Protein AF-A0A3E0Q8F5-F1 (afdb_monomer_lite)

Structure (mmCIF, N/CA/C/O backbone):
data_AF-A0A3E0Q8F5-F1
#
_entry.id   AF-A0A3E0Q8F5-F1
#
loop_
_at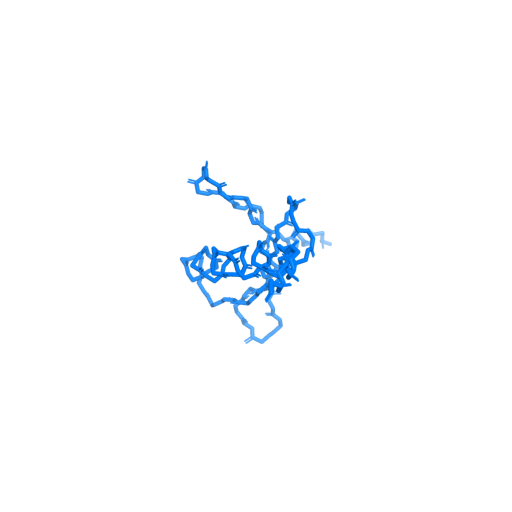om_site.group_PDB
_atom_site.id
_atom_site.type_symbol
_atom_site.label_atom_id
_atom_site.label_alt_id
_atom_site.label_comp_id
_atom_site.label_asym_id
_atom_site.label_entity_id
_atom_site.label_seq_id
_atom_site.pdbx_PDB_ins_code
_atom_site.Cartn_x
_atom_site.Cartn_y
_atom_site.Cartn_z
_atom_site.occupancy
_atom_site.B_iso_or_equiv
_atom_site.auth_seq_id
_atom_site.auth_comp_id
_atom_site.auth_asym_id
_atom_site.auth_atom_id
_atom_site.pdbx_PDB_model_num
ATOM 1 N N . MET A 1 1 ? -1.865 -21.406 18.048 1.00 43.38 1 MET A N 1
ATOM 2 C CA . MET A 1 1 ? -3.005 -20.610 17.554 1.00 43.38 1 MET A CA 1
ATOM 3 C C . MET A 1 1 ? -2.534 -19.993 16.246 1.00 43.38 1 MET A C 1
ATOM 5 O O . 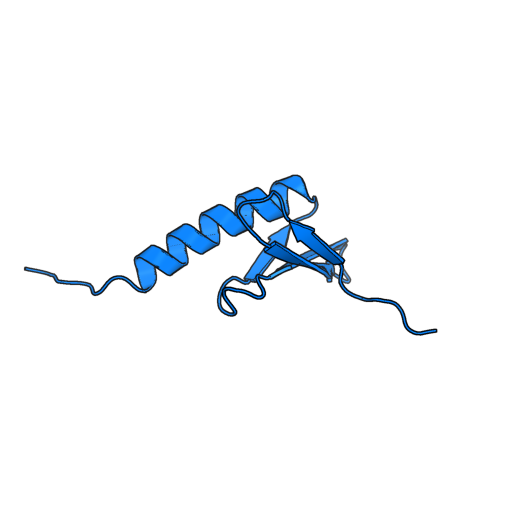MET A 1 1 ? -1.612 -19.197 16.307 1.00 43.38 1 MET A O 1
ATOM 9 N N . GLN A 1 2 ? -2.995 -20.463 15.080 1.00 48.09 2 GLN A N 1
ATOM 10 C CA . GLN A 1 2 ? -2.626 -19.815 13.813 1.00 48.09 2 GLN A CA 1
ATOM 11 C C . GLN A 1 2 ? -3.413 -18.507 13.743 1.00 48.09 2 GLN A C 1
ATOM 13 O O . GLN A 1 2 ? -4.615 -18.519 13.494 1.00 48.09 2 GLN A O 1
ATOM 18 N N . THR A 1 3 ? -2.764 -17.398 14.076 1.00 52.78 3 THR A N 1
ATOM 19 C CA . THR A 1 3 ? -3.298 -16.063 13.820 1.00 52.78 3 THR A CA 1
ATOM 20 C C . THR A 1 3 ? -3.299 -15.877 12.313 1.00 52.78 3 THR A C 1
ATOM 22 O O . THR A 1 3 ? -2.240 -15.853 11.690 1.00 52.78 3 THR A O 1
ATOM 25 N N . VAL A 1 4 ? -4.482 -15.824 11.711 1.00 58.91 4 VAL A N 1
ATOM 26 C CA . VAL A 1 4 ? -4.619 -15.442 10.306 1.00 58.91 4 VAL A CA 1
ATOM 27 C C . VAL A 1 4 ? -4.139 -13.990 10.227 1.00 58.91 4 VAL A C 1
ATOM 29 O O . VAL A 1 4 ? -4.824 -13.091 10.700 1.00 58.91 4 VAL A O 1
ATOM 32 N N . SER A 1 5 ? -2.895 -13.793 9.783 1.00 74.81 5 SER A N 1
ATOM 33 C CA . SER A 1 5 ? -2.144 -12.536 9.953 1.00 74.81 5 SER A CA 1
ATOM 34 C C . SER A 1 5 ? -2.453 -11.490 8.882 1.00 74.81 5 SER A C 1
ATOM 36 O O . SER A 1 5 ? -1.936 -10.382 8.951 1.00 74.81 5 SER A O 1
ATOM 38 N N . ALA A 1 6 ? -3.265 -11.844 7.887 1.00 86.25 6 ALA A N 1
ATOM 39 C CA . ALA A 1 6 ? -3.532 -11.006 6.734 1.00 86.25 6 ALA A CA 1
ATOM 40 C C . ALA A 1 6 ? -5.004 -11.099 6.325 1.00 86.25 6 ALA A C 1
ATOM 42 O O . ALA A 1 6 ? -5.592 -12.185 6.319 1.00 86.25 6 ALA A O 1
ATOM 43 N N . TYR A 1 7 ? -5.584 -9.962 5.955 1.00 91.94 7 TYR A N 1
ATOM 44 C CA . TYR A 1 7 ? -6.933 -9.863 5.410 1.00 91.94 7 TYR A CA 1
ATOM 45 C C . TYR A 1 7 ? -6.854 -9.579 3.918 1.00 91.94 7 TYR A C 1
ATOM 47 O O . TYR A 1 7 ? -6.159 -8.658 3.501 1.00 91.94 7 TYR A O 1
ATOM 55 N N . THR A 1 8 ? -7.601 -10.327 3.111 1.00 94.56 8 THR A N 1
ATOM 56 C CA . THR A 1 8 ? -7.808 -9.977 1.704 1.00 94.56 8 THR A CA 1
ATOM 57 C C . THR A 1 8 ? -9.095 -9.178 1.576 1.00 94.56 8 THR A C 1
ATOM 59 O O . THR A 1 8 ? -10.161 -9.645 1.978 1.00 94.56 8 THR A O 1
ATOM 62 N N . VAL A 1 9 ? -9.002 -7.983 1.004 1.00 95.06 9 VAL A N 1
ATOM 63 C CA . VAL A 1 9 ? -10.140 -7.093 0.757 1.00 95.06 9 VAL A CA 1
ATOM 64 C C . VAL A 1 9 ? -10.196 -6.702 -0.711 1.00 95.06 9 VAL A C 1
ATOM 66 O O . VAL A 1 9 ? -9.184 -6.694 -1.409 1.00 95.06 9 VAL A O 1
ATOM 69 N N . SER A 1 10 ? -11.390 -6.374 -1.194 1.00 95.06 10 SER A N 1
ATOM 70 C CA . SER A 1 10 ? -11.575 -5.852 -2.543 1.00 95.06 10 SER A CA 1
ATOM 71 C C . SER A 1 10 ? -12.751 -4.889 -2.591 1.00 95.06 10 SER A C 1
ATOM 73 O O . SER A 1 10 ? -13.765 -5.116 -1.933 1.00 95.06 10 SER A O 1
ATOM 75 N N . ASP A 1 11 ? -12.617 -3.839 -3.395 1.00 93.38 11 ASP A N 1
ATOM 76 C CA . ASP A 1 11 ? -13.683 -2.891 -3.733 1.00 93.38 11 ASP A CA 1
ATOM 77 C C . ASP A 1 11 ? -14.327 -3.193 -5.104 1.00 93.38 11 ASP A C 1
ATOM 79 O O . ASP A 1 11 ? -15.123 -2.408 -5.617 1.00 93.38 11 ASP A O 1
ATOM 83 N N . GLY A 1 12 ? -13.976 -4.331 -5.715 1.00 93.44 12 GLY A N 1
ATOM 84 C CA . GLY A 1 12 ? -14.403 -4.725 -7.057 1.00 93.44 12 GLY A CA 1
ATOM 85 C C . GLY A 1 12 ? -13.527 -4.185 -8.192 1.00 93.44 12 GLY A C 1
ATOM 86 O O . GLY A 1 12 ? -13.741 -4.578 -9.338 1.00 93.44 12 GLY A O 1
ATOM 87 N N . GLN A 1 13 ? -12.550 -3.316 -7.914 1.00 91.44 13 GLN A N 1
ATOM 88 C CA . GLN A 1 13 ? -11.568 -2.828 -8.894 1.00 91.44 13 GLN A CA 1
ATOM 89 C C . GLN A 1 13 ? -10.149 -3.272 -8.538 1.00 91.44 13 GLN A C 1
ATOM 91 O O . GLN A 1 13 ? -9.393 -3.689 -9.412 1.00 91.44 13 GLN A O 1
ATOM 96 N N . ILE A 1 14 ? -9.804 -3.226 -7.254 1.00 93.00 14 ILE A N 1
ATOM 97 C CA . ILE A 1 14 ? -8.509 -3.639 -6.723 1.00 93.00 14 ILE A CA 1
ATOM 98 C C . ILE A 1 14 ? -8.720 -4.713 -5.651 1.00 93.00 14 ILE A C 1
ATOM 100 O O . ILE A 1 14 ? -9.734 -4.746 -4.949 1.00 93.00 14 ILE A O 1
ATOM 104 N N . VAL A 1 15 ? -7.754 -5.624 -5.546 1.00 96.44 15 VAL A N 1
ATOM 105 C CA . VAL A 1 15 ? -7.645 -6.597 -4.455 1.00 96.44 15 VAL A CA 1
ATOM 106 C C . VAL A 1 15 ? -6.408 -6.232 -3.648 1.00 96.44 15 VAL A C 1
ATOM 108 O O . VAL A 1 15 ? -5.343 -6.063 -4.236 1.00 96.44 15 VAL A O 1
ATOM 111 N N . LEU A 1 16 ? -6.549 -6.116 -2.330 1.00 96.94 16 LEU A N 1
ATOM 112 C CA . LEU A 1 16 ? -5.460 -5.803 -1.408 1.00 96.94 16 LEU A CA 1
ATOM 113 C C . LEU A 1 16 ? -5.331 -6.880 -0.338 1.00 96.94 16 LEU A C 1
ATOM 115 O O . LEU A 1 16 ? -6.324 -7.459 0.107 1.00 96.94 16 LEU A O 1
ATOM 119 N N . THR A 1 17 ? -4.101 -7.095 0.098 1.00 96.69 17 THR A N 1
ATOM 120 C CA . THR A 1 17 ? -3.736 -7.844 1.293 1.00 96.69 17 THR A CA 1
ATOM 121 C C . THR A 1 17 ? -3.312 -6.843 2.362 1.00 96.69 17 THR A C 1
ATOM 123 O O . THR A 1 17 ? -2.428 -6.020 2.129 1.00 96.69 17 THR A O 1
ATOM 126 N N . LEU A 1 18 ? -3.966 -6.905 3.518 1.00 95.88 18 LEU A N 1
ATOM 127 C CA . LEU A 1 18 ? -3.743 -6.044 4.675 1.00 95.88 18 LEU A CA 1
ATOM 128 C C . LEU A 1 18 ? -3.142 -6.860 5.808 1.00 95.88 18 LEU A C 1
ATOM 130 O O . LEU A 1 18 ? -3.800 -7.759 6.338 1.00 95.88 18 LEU A O 1
ATOM 134 N N . GLU A 1 19 ? -1.933 -6.509 6.211 1.00 95.12 19 GLU A N 1
ATOM 135 C CA . GLU A 1 19 ? -1.238 -7.106 7.347 1.00 95.12 19 GLU A CA 1
ATOM 136 C C . GLU A 1 19 ? -1.161 -6.074 8.475 1.00 95.12 19 GLU A C 1
ATOM 138 O O . GLU A 1 19 ? -0.676 -4.969 8.234 1.00 95.12 19 GLU A O 1
ATOM 143 N N . PRO A 1 20 ? -1.651 -6.365 9.694 1.00 93.19 20 PRO A N 1
ATOM 144 C CA . PRO A 1 20 ? -1.517 -5.444 10.817 1.00 93.19 20 PRO A CA 1
ATOM 145 C C . PRO A 1 20 ? -0.042 -5.138 11.096 1.00 93.19 20 PRO A C 1
ATOM 147 O O . PRO A 1 20 ? 0.760 -6.062 11.226 1.00 93.19 20 PRO A O 1
ATOM 150 N N . ALA A 1 21 ? 0.306 -3.857 11.203 1.00 89.31 21 ALA A N 1
ATOM 151 C CA . ALA A 1 21 ? 1.658 -3.437 11.561 1.00 89.31 21 ALA A CA 1
ATOM 152 C C . ALA A 1 21 ? 1.829 -3.366 13.089 1.00 89.31 21 ALA A C 1
ATOM 154 O O . ALA A 1 21 ? 0.885 -3.036 13.811 1.00 89.31 21 ALA A O 1
ATOM 155 N N . ASP A 1 22 ? 3.042 -3.638 13.583 1.00 85.06 22 ASP A N 1
ATOM 156 C CA . ASP A 1 22 ? 3.359 -3.648 15.024 1.00 85.06 22 ASP A CA 1
ATOM 157 C C . ASP A 1 22 ? 3.103 -2.291 15.708 1.00 85.06 22 ASP A C 1
ATOM 159 O O . ASP A 1 22 ? 2.753 -2.234 16.887 1.00 85.06 22 ASP A O 1
ATOM 163 N N . GLU A 1 2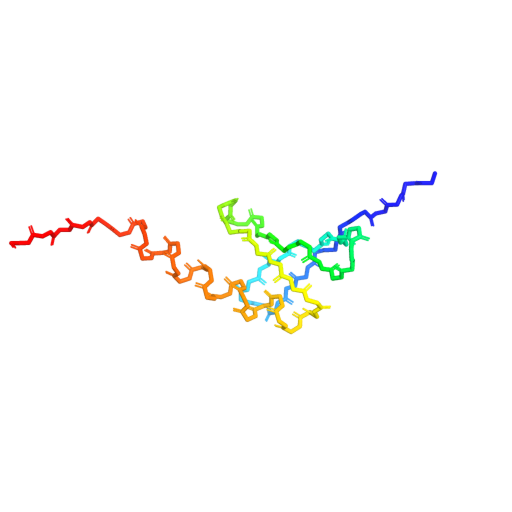3 ? 3.246 -1.195 14.961 1.00 84.94 23 GLU A N 1
ATOM 164 C CA . GLU A 1 23 ? 3.046 0.185 15.428 1.00 84.94 23 GLU A CA 1
ATOM 165 C C . GLU A 1 23 ? 1.590 0.669 15.269 1.00 84.94 23 GLU A C 1
ATOM 167 O O . GLU A 1 23 ? 1.260 1.787 15.664 1.00 84.94 23 GLU A O 1
ATOM 172 N N . GLY A 1 24 ? 0.702 -0.187 14.752 1.00 85.69 24 GLY A N 1
ATOM 173 C CA . GLY A 1 24 ? -0.671 0.155 14.386 1.00 85.69 24 GLY A CA 1
ATOM 174 C C . GLY A 1 24 ? -0.840 0.417 12.887 1.00 85.69 24 GLY A C 1
ATOM 175 O O . GLY A 1 24 ? 0.121 0.621 12.152 1.00 85.69 24 GLY A O 1
ATOM 176 N N . GLY A 1 25 ? -2.090 0.372 12.422 1.00 92.69 25 GLY A N 1
ATOM 177 C CA . GLY A 1 25 ? -2.409 0.423 10.995 1.00 92.69 25 GLY A CA 1
ATOM 178 C C . GLY A 1 25 ? -2.105 -0.889 10.268 1.00 92.69 25 GLY A C 1
ATOM 179 O O . GLY A 1 25 ? -2.086 -1.969 10.869 1.00 92.69 25 GLY A O 1
ATOM 180 N N . PHE A 1 26 ? -1.905 -0.793 8.956 1.00 94.94 26 PHE A N 1
ATOM 181 C CA . PHE A 1 26 ? -1.747 -1.923 8.054 1.00 94.94 26 PHE A CA 1
ATOM 182 C C . PHE A 1 26 ? -0.619 -1.688 7.055 1.00 94.94 26 PHE A C 1
ATOM 184 O O . PHE A 1 26 ? -0.529 -0.628 6.433 1.00 94.94 26 PHE A O 1
ATOM 191 N N . VAL A 1 27 ? 0.185 -2.723 6.836 1.00 95.75 27 VAL A N 1
ATOM 192 C CA . VAL A 1 27 ? 0.952 -2.883 5.605 1.00 95.75 27 VAL A CA 1
ATOM 193 C C . VAL A 1 27 ? -0.012 -3.369 4.530 1.00 95.75 27 VAL A C 1
ATOM 195 O O . VAL A 1 27 ? -0.720 -4.363 4.705 1.00 95.75 27 VAL A O 1
ATOM 198 N N . VAL A 1 28 ? -0.056 -2.642 3.423 1.00 96.88 28 VAL A N 1
ATOM 199 C CA . VAL A 1 28 ? -0.987 -2.865 2.323 1.00 96.88 28 VAL A CA 1
ATOM 200 C C . VAL A 1 28 ? -0.193 -3.331 1.114 1.00 96.88 28 VAL A C 1
ATOM 202 O O . VAL A 1 28 ? 0.780 -2.693 0.720 1.00 96.88 28 VAL A O 1
ATOM 205 N N . SER A 1 29 ? -0.603 -4.438 0.506 1.00 96.81 29 SER A N 1
ATOM 206 C CA . SER A 1 29 ? 0.005 -4.950 -0.726 1.00 96.81 29 SER A CA 1
ATOM 207 C C . SER A 1 29 ? -1.047 -5.457 -1.705 1.00 96.81 29 SER A C 1
ATOM 209 O O . SER A 1 29 ? -2.188 -5.700 -1.316 1.00 96.81 29 SER A O 1
ATOM 211 N N . SER A 1 30 ? -0.693 -5.624 -2.981 1.00 95.62 30 SER A N 1
ATOM 212 C CA . SER A 1 30 ? -1.587 -6.215 -3.987 1.00 95.62 30 SER A CA 1
ATOM 213 C C . SER A 1 30 ? -1.071 -7.579 -4.454 1.00 95.62 30 SER A C 1
ATOM 215 O O . SER A 1 30 ? 0.056 -7.668 -4.939 1.00 95.62 30 SER A O 1
ATOM 217 N N . PRO A 1 31 ? -1.884 -8.654 -4.419 1.00 93.75 31 PRO A N 1
ATOM 218 C CA . PRO A 1 31 ? -1.489 -9.937 -5.000 1.00 93.75 31 PRO A CA 1
ATOM 219 C C . PRO A 1 31 ? -1.354 -9.882 -6.531 1.00 93.75 31 PRO A C 1
ATOM 221 O O . PRO A 1 31 ? -0.749 -10.774 -7.121 1.00 93.75 31 PRO A O 1
ATOM 224 N N . MET A 1 32 ? -1.923 -8.859 -7.180 1.00 91.56 32 MET A N 1
ATOM 225 C CA . MET A 1 32 ? -1.845 -8.664 -8.633 1.00 91.56 32 MET A CA 1
ATOM 226 C C . MET A 1 32 ? -0.616 -7.851 -9.051 1.00 91.56 32 MET A C 1
ATOM 228 O O . MET A 1 32 ? -0.204 -7.925 -10.206 1.00 91.56 32 MET A O 1
ATOM 232 N N . ASP A 1 33 ? -0.043 -7.077 -8.127 1.00 93.56 33 ASP A N 1
ATOM 233 C CA . ASP A 1 33 ? 1.135 -6.251 -8.368 1.00 93.56 33 ASP A CA 1
ATOM 234 C C . ASP A 1 33 ? 2.076 -6.295 -7.150 1.00 93.56 33 ASP A C 1
ATOM 236 O O . ASP A 1 33 ? 1.883 -5.532 -6.202 1.00 93.56 33 ASP A O 1
ATOM 240 N N . PRO A 1 34 ? 3.094 -7.177 -7.160 1.00 92.06 34 PRO A N 1
ATOM 241 C CA . PRO A 1 34 ? 4.017 -7.342 -6.036 1.00 92.06 34 PRO A CA 1
ATOM 242 C C . PRO A 1 34 ? 4.859 -6.102 -5.704 1.00 92.06 34 PRO A C 1
ATOM 244 O O . PRO A 1 34 ? 5.438 -6.046 -4.623 1.00 92.06 34 PRO A O 1
ATOM 247 N N . GLU A 1 35 ? 4.971 -5.135 -6.621 1.00 95.25 35 GLU A N 1
ATOM 248 C CA . GLU A 1 35 ? 5.693 -3.879 -6.375 1.00 95.25 35 GLU A CA 1
ATOM 249 C C . GLU A 1 35 ? 4.811 -2.838 -5.667 1.00 95.25 35 GLU A C 1
ATOM 251 O O . GLU A 1 35 ? 5.321 -1.845 -5.148 1.00 95.25 35 GLU A O 1
ATOM 256 N N . LEU A 1 36 ? 3.492 -3.061 -5.616 1.00 96.62 36 LEU A N 1
ATOM 257 C CA . LEU A 1 36 ? 2.551 -2.212 -4.898 1.00 96.62 36 LEU A CA 1
ATOM 258 C C . LEU A 1 36 ? 2.584 -2.568 -3.415 1.00 96.62 36 LEU A C 1
ATOM 260 O O . LEU A 1 36 ? 1.956 -3.533 -2.974 1.00 96.62 36 LEU A O 1
ATOM 264 N N . ILE A 1 37 ? 3.313 -1.755 -2.655 1.00 96.25 37 ILE A N 1
ATOM 265 C CA . ILE A 1 37 ? 3.418 -1.838 -1.200 1.00 96.25 37 ILE A CA 1
ATOM 266 C C . ILE A 1 37 ? 3.218 -0.430 -0.632 1.00 96.25 37 ILE A C 1
ATOM 268 O O . ILE A 1 37 ? 3.954 0.492 -0.983 1.00 96.25 37 ILE A O 1
ATOM 272 N N . THR A 1 38 ? 2.231 -0.262 0.245 1.00 97.00 38 THR A N 1
ATOM 273 C CA . THR A 1 38 ? 1.923 1.000 0.936 1.00 97.00 38 THR A CA 1
ATOM 274 C C . THR A 1 38 ? 1.589 0.746 2.410 1.00 97.00 38 THR A C 1
ATOM 276 O O . THR A 1 38 ? 1.603 -0.391 2.884 1.00 97.00 38 THR A O 1
ATOM 279 N N . GLN A 1 39 ? 1.332 1.811 3.168 1.00 96.69 39 GLN A N 1
ATOM 280 C CA . GLN A 1 39 ? 0.865 1.748 4.554 1.00 96.69 39 GLN A CA 1
ATOM 281 C C . GLN A 1 39 ? -0.395 2.597 4.701 1.00 96.69 39 GLN A C 1
ATOM 283 O O . GLN A 1 39 ? -0.574 3.557 3.950 1.00 96.69 39 GLN A O 1
ATOM 288 N N . ALA A 1 40 ? -1.267 2.228 5.635 1.00 96.38 40 ALA A N 1
ATOM 289 C CA . ALA A 1 40 ? -2.482 2.976 5.942 1.00 96.38 40 ALA A CA 1
ATOM 290 C C . ALA A 1 40 ? -2.973 2.681 7.362 1.00 96.38 40 ALA A C 1
ATOM 292 O O . ALA A 1 40 ? -2.830 1.562 7.852 1.00 96.38 40 ALA A O 1
ATOM 293 N N . GLU A 1 41 ? -3.623 3.643 8.007 1.00 95.75 41 GLU A N 1
ATOM 294 C CA . GLU A 1 41 ? -4.255 3.446 9.316 1.00 95.75 41 GLU A CA 1
ATOM 295 C C . GLU A 1 41 ? -5.679 2.890 9.185 1.00 95.75 41 GLU A C 1
ATOM 297 O O . GLU A 1 41 ? -6.184 2.206 10.079 1.00 95.75 41 GLU A O 1
ATOM 302 N N . THR A 1 42 ? -6.336 3.158 8.053 1.00 94.56 42 THR A N 1
ATOM 303 C CA . THR A 1 42 ? -7.728 2.767 7.803 1.00 94.56 42 THR A CA 1
ATOM 304 C C . THR A 1 42 ? -7.894 1.999 6.493 1.00 94.56 42 THR A C 1
ATOM 306 O O . THR A 1 42 ? -7.092 2.117 5.570 1.00 94.56 42 THR A O 1
ATOM 309 N N . LEU A 1 43 ? -8.987 1.232 6.374 1.00 93.50 43 LEU A N 1
ATOM 310 C CA . LEU A 1 43 ? -9.327 0.533 5.126 1.00 93.50 43 LEU A CA 1
ATOM 311 C C . LEU A 1 43 ? -9.540 1.495 3.955 1.00 93.50 43 LEU A C 1
ATOM 313 O O . LEU A 1 43 ? -9.175 1.169 2.832 1.00 93.50 43 LEU A O 1
ATOM 317 N N . GLN A 1 44 ? -10.152 2.654 4.203 1.00 95.56 44 GLN A N 1
ATOM 318 C CA . GLN A 1 44 ? -10.394 3.638 3.153 1.00 95.56 44 GLN A CA 1
ATOM 319 C C . GLN A 1 44 ? -9.067 4.183 2.616 1.00 95.56 44 GLN A C 1
ATOM 321 O O . GLN A 1 44 ? -8.836 4.145 1.409 1.00 95.56 44 GLN A O 1
ATOM 326 N N . GLU A 1 45 ? -8.183 4.597 3.522 1.00 97.31 45 GLU A N 1
ATOM 327 C CA . GLU A 1 45 ? -6.847 5.083 3.183 1.00 97.31 45 GLU A CA 1
ATOM 328 C C . GLU A 1 45 ? -6.022 4.007 2.459 1.00 97.31 45 GLU A C 1
ATOM 330 O O . GLU A 1 45 ? -5.320 4.312 1.501 1.00 97.31 45 GLU A O 1
ATOM 335 N N . ALA A 1 46 ? -6.159 2.729 2.831 1.00 96.75 46 ALA A N 1
ATOM 336 C CA . ALA A 1 46 ? -5.480 1.634 2.138 1.00 96.75 46 ALA A CA 1
ATOM 337 C C . ALA A 1 46 ? -5.816 1.593 0.638 1.00 96.75 46 ALA A C 1
ATOM 339 O O . ALA A 1 46 ? -4.923 1.399 -0.186 1.00 96.75 46 ALA A O 1
ATOM 340 N N . PHE A 1 47 ? -7.084 1.802 0.268 1.00 97.06 47 PHE A N 1
ATOM 341 C CA . PHE A 1 47 ? -7.490 1.856 -1.138 1.00 97.06 47 PHE A CA 1
ATOM 342 C C . PHE A 1 47 ? -7.043 3.143 -1.833 1.00 97.06 47 PHE A C 1
ATOM 344 O O . PHE A 1 47 ? -6.654 3.082 -2.997 1.00 97.06 47 PHE A O 1
ATOM 351 N N . GLU A 1 48 ? -7.098 4.287 -1.151 1.00 97.69 48 GLU A N 1
ATOM 352 C CA . GLU A 1 48 ? -6.627 5.571 -1.689 1.00 97.69 48 GLU A CA 1
ATOM 353 C C . GLU A 1 48 ? -5.121 5.497 -1.997 1.00 97.69 48 GLU A C 1
ATOM 355 O O . GLU A 1 48 ? -4.722 5.632 -3.155 1.00 97.69 48 GLU A O 1
ATOM 360 N N . ASN A 1 49 ? -4.309 5.106 -1.012 1.00 97.50 49 ASN A N 1
ATOM 361 C CA . ASN A 1 49 ? -2.858 4.965 -1.149 1.00 97.50 49 ASN A CA 1
ATOM 362 C C . ASN A 1 49 ? -2.480 3.900 -2.192 1.00 97.50 49 ASN A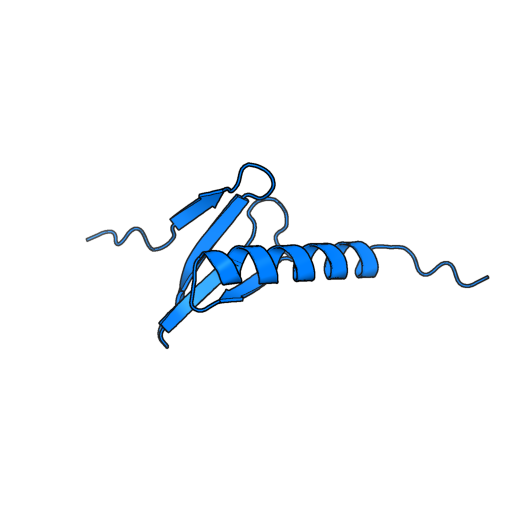 C 1
ATOM 364 O O . ASN A 1 49 ? -1.521 4.074 -2.944 1.00 97.50 49 ASN A O 1
ATOM 368 N N . ALA A 1 50 ? -3.222 2.789 -2.265 1.00 97.19 50 ALA A N 1
ATOM 369 C CA . ALA A 1 50 ? -2.971 1.751 -3.263 1.00 97.19 50 ALA A CA 1
ATOM 370 C C . ALA A 1 50 ? -3.242 2.226 -4.699 1.00 97.19 50 ALA A C 1
ATOM 372 O O . ALA A 1 50 ? -2.504 1.846 -5.606 1.00 97.19 50 ALA A O 1
ATOM 373 N N . ARG A 1 51 ? -4.277 3.046 -4.927 1.00 96.50 51 ARG A N 1
ATOM 374 C CA . ARG A 1 51 ? -4.570 3.607 -6.257 1.00 96.50 51 ARG A CA 1
ATOM 375 C C . ARG A 1 51 ? -3.474 4.571 -6.694 1.00 96.50 51 ARG A C 1
ATOM 377 O O . ARG A 1 51 ? -2.969 4.425 -7.805 1.00 96.50 51 ARG A O 1
ATOM 384 N N . ASP A 1 52 ? -3.044 5.458 -5.802 1.00 97.12 52 ASP A N 1
ATOM 385 C CA . ASP A 1 52 ? -1.953 6.396 -6.076 1.00 97.12 52 ASP A CA 1
ATOM 386 C C . ASP A 1 52 ? -0.644 5.652 -6.390 1.00 97.12 52 ASP A C 1
ATOM 388 O O . ASP A 1 52 ? 0.030 5.938 -7.383 1.00 97.12 52 ASP A O 1
ATOM 392 N N . ALA A 1 53 ? -0.307 4.628 -5.597 1.00 96.88 53 ALA A N 1
ATOM 393 C CA . ALA A 1 53 ? 0.867 3.794 -5.843 1.00 96.88 53 ALA A CA 1
ATOM 394 C C . ALA A 1 53 ? 0.766 3.018 -7.164 1.00 96.88 53 ALA A C 1
ATOM 396 O O . ALA A 1 53 ? 1.748 2.923 -7.900 1.00 96.88 53 ALA A O 1
ATOM 397 N N . PHE A 1 54 ? -0.414 2.493 -7.499 1.00 95.25 54 PHE A N 1
ATOM 398 C CA . PHE A 1 54 ? -0.645 1.818 -8.774 1.00 95.25 54 PHE A CA 1
ATOM 399 C C . PHE A 1 54 ? -0.415 2.758 -9.964 1.00 95.25 54 PHE A C 1
ATOM 401 O O . PHE A 1 54 ? 0.235 2.374 -10.940 1.00 95.25 54 PHE A O 1
ATOM 408 N N . GLU A 1 55 ? -0.901 3.999 -9.891 1.00 95.06 55 GLU A N 1
ATOM 409 C CA . GLU A 1 55 ? -0.665 5.005 -10.927 1.00 95.06 55 GLU A CA 1
ATOM 410 C C . GLU A 1 55 ? 0.821 5.351 -11.052 1.00 95.06 55 GLU A C 1
ATOM 412 O O . GLU A 1 55 ? 1.357 5.323 -12.163 1.00 95.06 55 GLU A O 1
ATOM 417 N N . ALA A 1 56 ? 1.512 5.562 -9.930 1.00 95.12 56 ALA A N 1
ATOM 418 C CA . ALA A 1 56 ? 2.946 5.838 -9.912 1.00 95.12 56 ALA A CA 1
ATOM 419 C C . ALA A 1 56 ? 3.778 4.682 -10.501 1.00 95.12 56 ALA A C 1
ATOM 421 O O . ALA A 1 56 ? 4.699 4.912 -11.288 1.00 95.12 56 ALA A O 1
ATOM 422 N N . LEU A 1 57 ? 3.439 3.429 -10.180 1.00 94.38 57 LEU A N 1
ATOM 423 C CA . LEU A 1 57 ? 4.088 2.242 -10.750 1.00 94.38 57 LEU A CA 1
ATOM 424 C C . LEU A 1 57 ? 3.800 2.099 -12.247 1.00 94.38 57 LEU A C 1
ATOM 426 O O . LEU A 1 57 ? 4.675 1.745 -13.036 1.00 94.38 57 LEU A O 1
ATOM 430 N N . ARG A 1 58 ? 2.574 2.403 -12.677 1.00 92.81 58 ARG A N 1
ATOM 431 C CA . ARG A 1 58 ? 2.216 2.412 -14.099 1.00 92.81 58 ARG A CA 1
ATOM 432 C C . ARG A 1 58 ? 3.009 3.469 -14.865 1.00 92.81 58 ARG A C 1
ATOM 434 O O . ARG A 1 58 ? 3.382 3.231 -16.012 1.00 92.81 58 ARG A O 1
ATOM 441 N N . GLU A 1 59 ? 3.247 4.633 -14.272 1.00 92.62 59 GLU A N 1
ATOM 442 C CA . GLU A 1 59 ? 4.082 5.682 -14.860 1.00 92.62 59 GLU A CA 1
ATOM 443 C C . GLU A 1 59 ? 5.563 5.307 -14.874 1.00 92.62 59 GLU A C 1
ATOM 445 O O . GLU A 1 59 ? 6.219 5.492 -15.897 1.00 92.62 59 GLU A O 1
ATOM 450 N N . SER A 1 60 ? 6.085 4.709 -13.802 1.00 90.75 60 SER A N 1
ATOM 451 C CA . SER A 1 60 ? 7.494 4.300 -13.735 1.00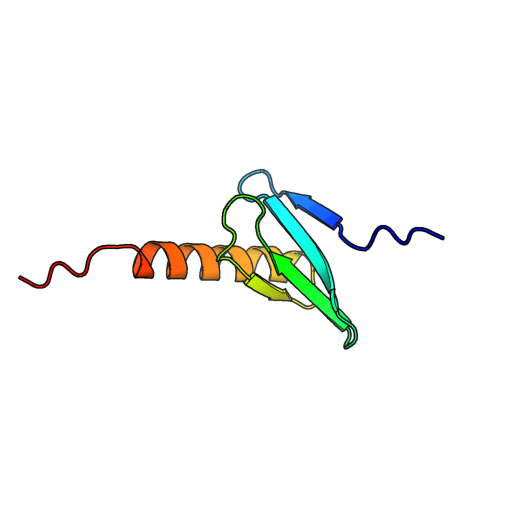 90.75 60 SER A CA 1
ATOM 452 C C . SER A 1 60 ? 7.841 3.197 -14.741 1.00 90.75 60 SER A C 1
ATOM 454 O O . SER A 1 60 ? 8.944 3.177 -15.288 1.00 90.75 60 SER A O 1
ATOM 456 N N . ARG A 1 61 ? 6.885 2.306 -15.032 1.00 91.00 61 ARG A N 1
ATOM 457 C CA . ARG A 1 61 ? 7.011 1.247 -16.046 1.00 91.00 61 ARG A CA 1
ATOM 458 C C . ARG A 1 61 ? 6.876 1.762 -17.476 1.00 91.00 61 ARG A C 1
ATOM 460 O O . ARG A 1 61 ? 7.215 1.033 -18.411 1.00 91.00 61 ARG A O 1
ATOM 467 N N . GLN A 1 62 ? 6.369 2.981 -17.683 1.00 89.00 62 GLN A N 1
ATOM 468 C CA . GLN A 1 62 ? 6.299 3.537 -19.027 1.00 89.00 62 GLN A CA 1
ATOM 469 C C . GLN A 1 62 ? 7.714 3.848 -19.528 1.00 89.00 62 GLN A C 1
ATOM 471 O O . GLN A 1 62 ? 8.486 4.529 -18.851 1.00 89.00 62 GLN A O 1
ATOM 476 N N . PRO A 1 63 ? 8.080 3.372 -20.729 1.00 80.38 63 PRO A N 1
ATOM 477 C CA . PRO A 1 63 ? 9.369 3.700 -21.311 1.00 80.38 63 PRO A CA 1
ATOM 478 C C . PRO A 1 63 ? 9.490 5.216 -21.470 1.00 80.38 63 PRO A C 1
ATOM 480 O O . PRO A 1 63 ? 8.647 5.858 -22.102 1.00 80.38 63 PRO A O 1
ATOM 483 N N . L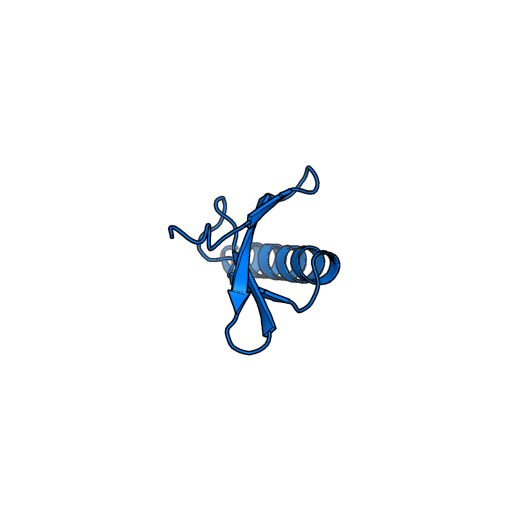EU A 1 64 ? 10.569 5.785 -20.927 1.00 76.75 64 LEU A N 1
ATOM 484 C CA . LEU A 1 64 ? 10.919 7.187 -21.125 1.00 76.75 64 LEU A CA 1
ATOM 485 C C . LEU A 1 64 ? 11.389 7.391 -22.570 1.00 76.75 64 LEU A C 1
ATOM 487 O O . LEU A 1 64 ? 12.581 7.508 -22.849 1.00 76.75 64 LEU A O 1
ATOM 491 N N . PHE A 1 65 ? 10.457 7.428 -23.517 1.00 70.31 65 PHE A N 1
ATOM 492 C CA . PHE A 1 65 ? 10.749 7.872 -24.872 1.00 70.31 65 PHE A CA 1
ATOM 493 C C . PHE A 1 65 ? 10.924 9.396 -24.861 1.00 70.31 65 PHE A C 1
ATOM 495 O O . PHE A 1 65 ? 10.002 10.150 -25.168 1.00 70.31 65 PHE A O 1
ATOM 502 N N . LYS A 1 66 ? 12.121 9.865 -24.491 1.00 62.53 66 LYS A N 1
ATOM 503 C CA . LYS A 1 66 ? 12.559 11.229 -24.814 1.00 62.53 66 LYS A CA 1
ATOM 504 C C . LYS A 1 66 ? 12.803 11.303 -26.324 1.00 62.53 66 LYS A C 1
ATOM 506 O O . LYS A 1 66 ? 13.675 10.603 -26.834 1.00 62.53 66 LYS A O 1
ATOM 511 N N . ARG A 1 67 ? 11.993 12.106 -27.018 1.00 60.34 67 ARG A N 1
ATOM 512 C CA . ARG A 1 67 ? 12.279 12.595 -28.375 1.00 60.34 67 ARG A CA 1
ATOM 513 C C . ARG A 1 67 ? 13.300 13.722 -28.327 1.00 60.34 67 ARG A C 1
ATOM 515 O O . ARG A 1 67 ? 13.277 14.471 -27.325 1.00 60.34 67 ARG A O 1
#

Radius of gyration: 13.94 Å; chains: 1; bounding box: 27×33×46 Å

pLDDT: mean 89.45, std 12.41, range [43.38, 97.69]

Sequence (67 aa):
MQTVSAYTVSDGQIVLTLEPADEGGFVVSSPMDPELITQAETLQEAFENARDAFEALRESRQPLFKR

Secondary structure (DSSP, 8-state):
------EEEE-SS-EEEEEE-TTSSEEEEETTEEEEEEEESSHHHHHHHHHHHHHHHHHHTS-----

Foldseek 3Di:
DPDPQWDWDDPPPFIWIWGADPVAFTFIAGPVDRVQTDTDRDPVVSVVSSVVSVVVVVVVPDPPPDD